Protein AF-A0A942BSG6-F1 (afdb_monomer)

pLDDT: mean 72.33, std 15.56, range [36.78, 91.69]

Solvent-accessible surface area (backbone atoms only — not comparable to full-atom values): 5486 Å² total; per-residue (Å²): 131,86,71,57,69,69,56,56,50,51,54,49,55,50,50,53,54,51,52,51,49,38,68,71,34,66,71,50,37,54,52,53,50,54,43,43,76,70,74,43,86,90,83,87,85,87,80,90,74,90,75,63,100,85,63,72,70,64,73,72,89,65,87,92,65,52,80,65,54,59,73,72,54,79,85,76,51,86,83,85,132

Sequence (81 aa):
MDLPEEIQKLVSELGDALLDSLAETEGCRELALRIQESGYELCLVLEATHAPKEEDPSAVPLEGWSDEDMRALQGFGIALD

Structure (mmCIF, N/CA/C/O backbone):
data_AF-A0A942BSG6-F1
#
_entry.id   AF-A0A942BSG6-F1
#
loop_
_atom_site.group_PDB
_atom_site.id
_atom_site.type_symbol
_atom_site.label_atom_id
_atom_site.label_alt_id
_atom_site.label_comp_id
_atom_site.label_asym_id
_atom_site.label_entity_id
_atom_site.label_seq_id
_atom_site.pdbx_PDB_ins_code
_atom_site.Cartn_x
_atom_site.Cartn_y
_atom_site.Cartn_z
_atom_site.occupancy
_atom_site.B_iso_or_equiv
_atom_site.auth_seq_id
_atom_site.auth_comp_id
_atom_site.auth_asym_id
_atom_site.auth_atom_id
_atom_site.pdbx_PDB_model_num
ATOM 1 N N . MET A 1 1 ? 10.238 -15.546 -13.871 1.00 50.75 1 MET A N 1
ATOM 2 C CA . MET A 1 1 ? 11.236 -14.749 -14.613 1.00 50.75 1 MET A CA 1
ATOM 3 C C . MET A 1 1 ? 11.607 -13.639 -13.655 1.00 50.75 1 MET A C 1
ATOM 5 O O . MET A 1 1 ? 10.696 -12.935 -13.249 1.00 50.75 1 MET A O 1
ATOM 9 N N . ASP A 1 2 ? 12.848 -13.578 -13.178 1.00 61.75 2 ASP A N 1
ATOM 10 C CA . ASP A 1 2 ? 13.208 -12.588 -12.157 1.00 61.75 2 ASP A CA 1
ATOM 11 C C . ASP A 1 2 ? 13.160 -11.187 -12.777 1.00 61.75 2 ASP A C 1
ATOM 13 O O . ASP A 1 2 ? 13.821 -10.926 -13.785 1.00 61.75 2 ASP A O 1
ATOM 17 N N . LEU A 1 3 ? 12.332 -10.305 -12.210 1.00 68.38 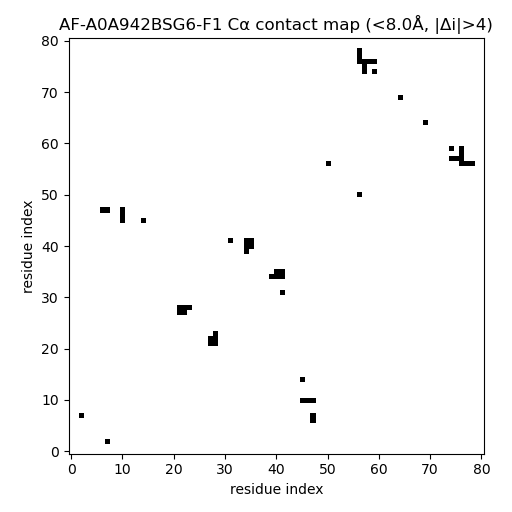3 LEU A N 1
ATOM 18 C CA . LEU A 1 3 ? 12.298 -8.893 -12.587 1.00 68.38 3 LEU A CA 1
ATOM 19 C C . LEU A 1 3 ? 13.680 -8.275 -12.338 1.00 68.38 3 LEU A C 1
ATOM 21 O O . LEU A 1 3 ? 14.311 -8.620 -11.333 1.00 68.38 3 LEU A O 1
ATOM 25 N N . PRO A 1 4 ? 14.149 -7.344 -13.188 1.00 84.38 4 PRO A N 1
ATOM 26 C CA . PRO A 1 4 ? 15.389 -6.621 -12.926 1.00 84.38 4 PRO A CA 1
ATOM 27 C C . PRO A 1 4 ? 15.377 -6.003 -11.521 1.00 84.38 4 PRO A C 1
ATOM 29 O O . PRO A 1 4 ? 14.352 -5.468 -11.099 1.00 84.38 4 PRO A O 1
ATOM 32 N N . GLU A 1 5 ? 16.508 -6.043 -10.809 1.00 83.56 5 GLU A N 1
ATOM 33 C CA . GLU A 1 5 ? 16.629 -5.508 -9.436 1.00 83.56 5 GLU A CA 1
ATOM 34 C C . GLU A 1 5 ? 16.153 -4.050 -9.326 1.00 83.56 5 GLU A C 1
ATOM 36 O O . GLU A 1 5 ? 15.549 -3.653 -8.333 1.00 83.56 5 GLU A O 1
ATOM 41 N N . GLU A 1 6 ? 16.368 -3.262 -10.380 1.00 84.31 6 GLU A N 1
ATOM 42 C CA . GLU A 1 6 ? 15.888 -1.884 -10.480 1.00 84.31 6 GLU A CA 1
ATOM 43 C C . GLU A 1 6 ? 14.357 -1.789 -10.403 1.00 84.31 6 GLU A C 1
ATOM 45 O O . GLU A 1 6 ? 13.831 -0.948 -9.679 1.00 84.31 6 GLU A O 1
ATOM 50 N N . ILE A 1 7 ? 13.631 -2.688 -11.073 1.00 85.00 7 ILE A N 1
ATOM 51 C CA . ILE A 1 7 ? 12.164 -2.712 -11.028 1.00 85.00 7 ILE A CA 1
ATOM 52 C C . ILE A 1 7 ? 11.678 -3.143 -9.647 1.00 85.00 7 ILE A C 1
ATOM 54 O O . ILE A 1 7 ? 10.742 -2.549 -9.123 1.00 85.00 7 ILE A O 1
ATOM 58 N N . GLN A 1 8 ? 12.336 -4.123 -9.023 1.00 81.25 8 GLN A N 1
ATOM 59 C CA . GLN A 1 8 ? 11.990 -4.543 -7.661 1.00 81.25 8 GLN A CA 1
ATOM 60 C C . GLN A 1 8 ? 12.127 -3.381 -6.670 1.00 81.25 8 GLN A C 1
ATOM 62 O O . GLN A 1 8 ? 11.257 -3.172 -5.825 1.00 81.25 8 GLN A O 1
ATOM 67 N N . LYS A 1 9 ? 13.189 -2.581 -6.815 1.00 87.62 9 LYS A N 1
ATOM 68 C CA . LYS A 1 9 ? 13.395 -1.378 -6.011 1.00 87.62 9 LYS A CA 1
ATOM 69 C C . LYS A 1 9 ? 12.297 -0.336 -6.246 1.00 87.62 9 LYS A C 1
ATOM 71 O O . LYS A 1 9 ? 11.755 0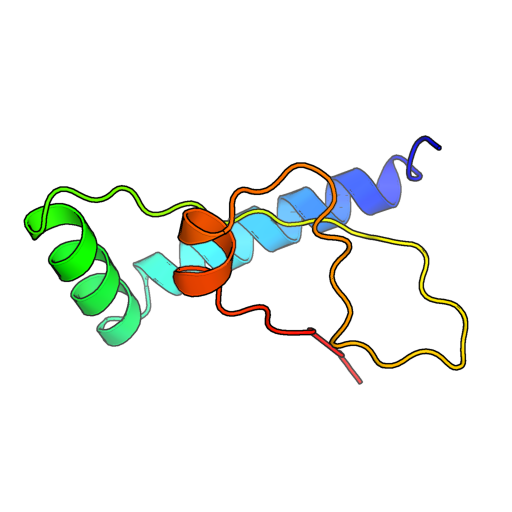.183 -5.277 1.00 87.62 9 LYS A O 1
ATOM 76 N N . LEU A 1 10 ? 11.933 -0.074 -7.501 1.00 88.31 10 LEU A N 1
ATOM 77 C CA . LEU A 1 10 ? 10.862 0.871 -7.839 1.00 88.31 10 LEU A CA 1
ATOM 78 C C . LEU A 1 10 ? 9.493 0.422 -7.307 1.00 88.31 10 LEU A C 1
ATOM 80 O O . LEU A 1 10 ? 8.739 1.248 -6.806 1.00 88.31 10 LEU A O 1
ATOM 84 N N . VAL A 1 11 ? 9.183 -0.877 -7.368 1.00 86.31 11 VAL A N 1
ATOM 85 C CA . VAL A 1 11 ? 7.954 -1.443 -6.784 1.00 86.31 11 VAL A CA 1
ATOM 86 C C . VAL A 1 11 ? 7.920 -1.223 -5.270 1.00 86.31 11 VAL A C 1
ATOM 88 O O . VAL A 1 11 ? 6.881 -0.840 -4.737 1.00 86.31 11 VAL A O 1
ATOM 91 N N . SER A 1 12 ? 9.053 -1.408 -4.586 1.00 84.88 12 SER A N 1
ATOM 92 C CA . SER A 1 12 ? 9.161 -1.140 -3.148 1.00 84.88 12 SER A CA 1
ATOM 93 C C . SER A 1 12 ? 8.967 0.342 -2.824 1.00 84.88 12 SER A C 1
ATOM 95 O O . SER A 1 12 ? 8.157 0.669 -1.964 1.00 84.88 12 SER A O 1
ATOM 97 N N . GLU A 1 13 ? 9.665 1.239 -3.526 1.00 91.00 13 GLU A N 1
ATOM 98 C CA . GLU A 1 13 ? 9.559 2.691 -3.307 1.00 91.00 13 GLU A CA 1
ATOM 99 C C . GLU A 1 13 ? 8.140 3.210 -3.590 1.00 91.00 13 GLU A C 1
ATOM 101 O O . GLU A 1 13 ? 7.631 4.064 -2.864 1.00 91.00 13 GLU A O 1
ATOM 106 N N . LEU A 1 14 ? 7.469 2.665 -4.611 1.00 87.88 14 LEU A N 1
ATOM 107 C CA . LEU A 1 14 ? 6.067 2.967 -4.892 1.00 87.88 14 LEU A CA 1
ATOM 108 C C . LEU A 1 14 ? 5.146 2.466 -3.772 1.00 87.88 14 LEU A C 1
ATOM 110 O O . LEU A 1 14 ? 4.212 3.170 -3.395 1.00 87.88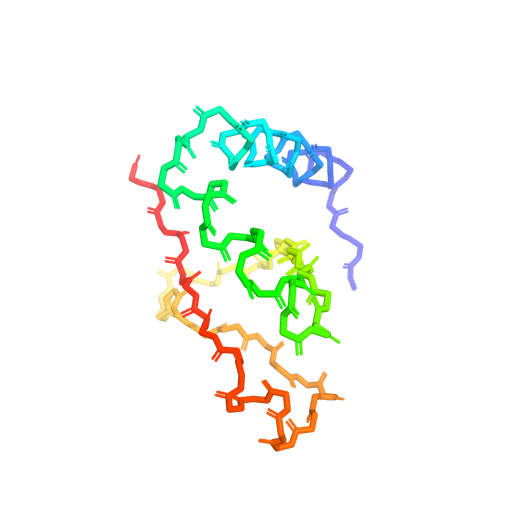 14 LEU A O 1
ATOM 114 N N . GLY A 1 15 ? 5.412 1.274 -3.232 1.00 86.94 15 GLY A N 1
ATOM 115 C CA . GLY A 1 15 ? 4.681 0.727 -2.090 1.00 86.94 15 GLY A CA 1
ATOM 116 C C . GLY A 1 15 ? 4.747 1.628 -0.866 1.00 86.94 15 GLY A C 1
ATOM 117 O O . GLY A 1 15 ? 3.702 1.964 -0.309 1.00 86.94 15 GLY A O 1
ATOM 118 N N . ASP A 1 16 ? 5.946 2.081 -0.507 1.00 87.06 16 ASP A N 1
ATOM 119 C CA . ASP A 1 16 ? 6.151 3.000 0.615 1.00 87.06 16 ASP A CA 1
ATOM 120 C C . ASP A 1 16 ? 5.396 4.323 0.392 1.00 87.06 16 ASP A C 1
ATOM 122 O O . ASP A 1 16 ? 4.634 4.760 1.253 1.00 87.06 16 ASP A O 1
ATOM 126 N N . ALA A 1 17 ? 5.503 4.911 -0.806 1.00 89.62 17 ALA A N 1
ATOM 127 C CA . ALA A 1 17 ? 4.811 6.157 -1.139 1.00 89.62 17 ALA A CA 1
ATOM 128 C C . ALA A 1 17 ? 3.275 6.027 -1.098 1.00 89.62 17 ALA A C 1
ATOM 130 O O . ALA A 1 17 ? 2.575 6.951 -0.671 1.00 89.62 17 ALA A O 1
ATOM 131 N N . LEU A 1 18 ? 2.729 4.886 -1.533 1.00 87.31 18 LEU A N 1
ATOM 132 C CA . LEU A 1 18 ? 1.290 4.617 -1.467 1.00 87.31 18 LEU A CA 1
ATOM 133 C C . LEU A 1 18 ? 0.813 4.422 -0.024 1.00 87.31 18 LEU A C 1
ATOM 135 O O . LEU A 1 18 ? -0.264 4.909 0.324 1.00 87.31 18 LEU A O 1
ATOM 139 N N . LEU A 1 19 ? 1.602 3.754 0.822 1.00 84.94 19 LEU A N 1
ATOM 140 C CA . LEU A 1 19 ? 1.299 3.602 2.247 1.00 84.94 19 LEU A CA 1
ATOM 141 C C . LEU A 1 19 ? 1.277 4.953 2.967 1.00 84.94 19 LEU A C 1
ATOM 143 O O . LEU A 1 19 ? 0.325 5.232 3.700 1.00 84.94 19 LEU A O 1
ATOM 147 N N . ASP A 1 20 ? 2.267 5.807 2.708 1.00 87.06 20 ASP A N 1
ATOM 148 C CA . ASP A 1 20 ? 2.314 7.161 3.263 1.00 87.06 20 ASP A CA 1
ATOM 149 C C . ASP A 1 20 ? 1.080 7.965 2.827 1.00 87.06 20 ASP A C 1
ATOM 151 O O . ASP A 1 20 ? 0.377 8.552 3.652 1.00 87.06 20 ASP A O 1
ATOM 155 N N . SER A 1 21 ? 0.728 7.905 1.539 1.00 87.06 21 SER A N 1
ATOM 156 C CA . SER A 1 21 ? -0.450 8.598 1.007 1.00 87.06 21 SER A CA 1
ATOM 157 C C . SER A 1 21 ? -1.769 8.107 1.623 1.00 87.06 21 SER A C 1
ATOM 159 O O . SER A 1 21 ? -2.644 8.921 1.944 1.00 87.06 21 SER A O 1
ATOM 161 N N . LEU A 1 22 ? -1.914 6.794 1.838 1.00 84.19 22 LEU A N 1
ATOM 162 C CA . LEU A 1 22 ? -3.075 6.197 2.509 1.00 84.19 22 LEU A CA 1
ATOM 163 C C . LEU A 1 22 ? -3.207 6.666 3.964 1.00 84.19 22 LEU A C 1
ATOM 165 O O . LEU A 1 22 ? -4.327 6.857 4.443 1.00 84.19 22 LEU A O 1
ATOM 169 N N . ALA A 1 23 ? -2.084 6.853 4.661 1.00 80.12 23 ALA A N 1
ATOM 170 C CA . ALA A 1 23 ? -2.059 7.301 6.049 1.00 80.12 23 ALA A CA 1
ATOM 171 C C . ALA A 1 23 ? -2.344 8.806 6.196 1.00 80.12 23 ALA A C 1
ATOM 173 O O . ALA A 1 23 ? -3.021 9.219 7.145 1.00 80.12 23 ALA A O 1
ATOM 174 N N . GLU A 1 24 ? -1.843 9.622 5.265 1.00 86.94 24 GLU A N 1
ATOM 175 C CA . GLU A 1 24 ? -1.980 11.082 5.294 1.00 86.94 24 GLU A CA 1
ATOM 176 C C . GLU A 1 24 ? -3.333 11.574 4.761 1.00 86.94 24 GLU A C 1
ATOM 178 O O . GLU A 1 24 ? -3.833 12.618 5.189 1.00 86.94 24 GLU A O 1
ATOM 183 N N . THR A 1 25 ? -3.968 10.815 3.865 1.00 89.62 25 THR A N 1
ATOM 184 C CA . THR A 1 25 ? -5.267 11.183 3.294 1.00 89.62 25 THR A CA 1
ATOM 185 C C . THR A 1 25 ? -6.399 10.790 4.241 1.00 89.62 25 THR A C 1
ATOM 187 O O . THR A 1 25 ? -6.730 9.613 4.380 1.00 89.62 25 THR A O 1
ATOM 190 N N . GLU A 1 26 ? -7.048 11.780 4.862 1.00 86.44 26 GLU A N 1
ATOM 191 C CA . GLU A 1 26 ? -8.087 11.562 5.882 1.00 86.44 26 GLU A CA 1
ATOM 192 C C . GLU A 1 26 ? -9.198 10.603 5.423 1.00 86.44 26 GLU A C 1
ATOM 194 O O . GLU A 1 26 ? -9.529 9.660 6.141 1.00 86.44 26 GLU A O 1
ATOM 199 N N . GLY A 1 27 ? -9.698 10.766 4.193 1.00 88.19 27 GLY A N 1
ATOM 200 C CA . GLY A 1 27 ? -10.723 9.879 3.633 1.00 88.19 27 GLY A CA 1
ATOM 201 C C . GLY A 1 27 ? -10.253 8.432 3.434 1.00 88.19 27 GLY A C 1
ATOM 202 O O . GLY A 1 27 ? -11.015 7.498 3.681 1.00 88.19 27 GLY A O 1
ATOM 203 N N . CYS A 1 28 ? -8.994 8.221 3.039 1.00 85.38 28 CYS A N 1
ATOM 204 C CA . CYS A 1 28 ? -8.414 6.880 2.914 1.00 85.38 28 CYS A CA 1
ATOM 205 C C . CYS A 1 28 ? -8.268 6.220 4.286 1.00 85.38 28 CYS A C 1
ATOM 207 O O . CYS A 1 28 ? -8.659 5.066 4.466 1.00 85.38 28 CYS A O 1
ATOM 209 N N . ARG A 1 29 ? -7.781 6.980 5.272 1.00 85.62 29 ARG A N 1
ATOM 210 C CA . ARG A 1 29 ? -7.614 6.516 6.649 1.00 85.62 29 ARG A CA 1
ATOM 211 C C . ARG A 1 29 ? -8.943 6.102 7.284 1.00 85.62 29 ARG A C 1
ATOM 213 O O . ARG A 1 29 ? -9.013 5.048 7.907 1.00 85.62 29 ARG A O 1
ATOM 220 N N . GLU A 1 30 ? -10.001 6.897 7.119 1.00 90.94 30 GLU A N 1
ATOM 221 C CA . GLU A 1 30 ? -11.336 6.566 7.640 1.00 90.94 30 GLU A CA 1
ATOM 222 C C . GLU A 1 30 ? -11.896 5.271 7.041 1.00 90.94 30 GLU A C 1
ATOM 224 O O . GLU A 1 30 ? -12.453 4.438 7.759 1.00 90.94 30 GLU A O 1
ATOM 229 N N . LEU A 1 31 ? -11.742 5.077 5.729 1.00 89.81 31 LEU A N 1
ATOM 230 C CA . LEU A 1 31 ? -12.189 3.856 5.060 1.00 89.81 31 LEU A CA 1
ATOM 231 C C . LEU A 1 31 ? -11.392 2.635 5.526 1.00 89.81 31 LEU A C 1
ATOM 233 O O . LEU A 1 31 ? -11.991 1.601 5.823 1.00 89.81 31 LEU A O 1
ATOM 237 N N . ALA A 1 32 ? -10.069 2.770 5.650 1.00 86.19 32 ALA A N 1
ATOM 238 C CA . ALA A 1 32 ? -9.207 1.703 6.142 1.00 86.19 32 ALA 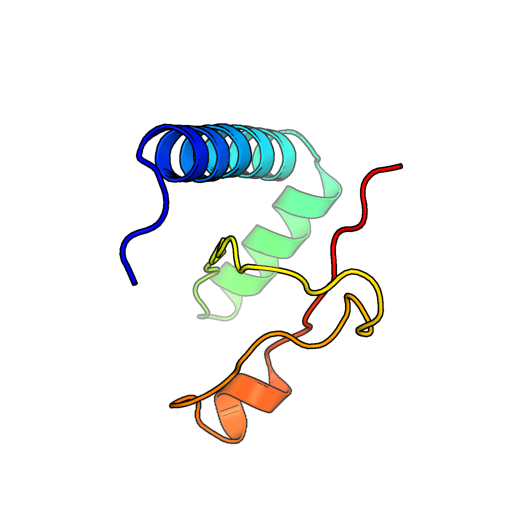A CA 1
ATOM 239 C C . ALA A 1 32 ? -9.583 1.274 7.569 1.00 86.19 32 ALA A C 1
ATOM 241 O O . ALA A 1 32 ? -9.722 0.081 7.837 1.00 86.19 32 ALA A O 1
ATOM 242 N N . LEU A 1 33 ? -9.840 2.240 8.457 1.00 86.88 33 LEU A N 1
ATOM 243 C CA . LEU A 1 33 ? -10.294 1.968 9.822 1.00 86.88 33 LEU A CA 1
ATOM 244 C C . LEU A 1 33 ? -11.633 1.226 9.843 1.00 86.88 33 LEU A C 1
ATOM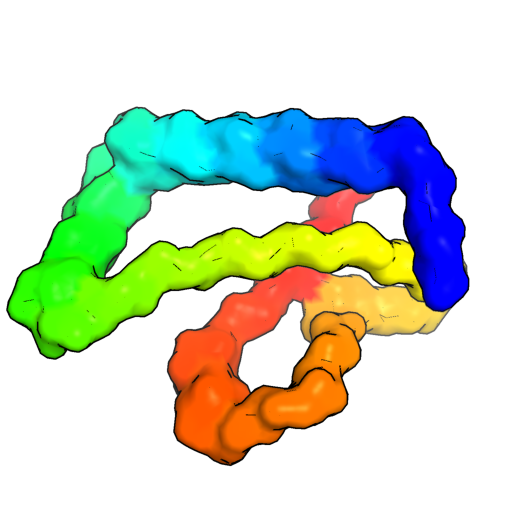 246 O O . LEU A 1 33 ? -11.763 0.227 10.542 1.00 86.88 33 LEU A O 1
ATOM 250 N N . ARG A 1 34 ? -12.614 1.644 9.036 1.00 91.69 34 ARG A N 1
ATOM 251 C CA . ARG A 1 34 ? -13.926 0.974 8.974 1.00 91.69 34 ARG A CA 1
ATOM 252 C C . ARG A 1 34 ? -13.836 -0.476 8.494 1.00 91.69 34 ARG A C 1
ATOM 254 O O . ARG A 1 34 ? -14.604 -1.322 8.956 1.00 91.69 34 ARG A O 1
ATOM 261 N N . ILE A 1 35 ? -12.923 -0.767 7.566 1.00 86.25 35 ILE A N 1
ATOM 262 C CA . ILE A 1 35 ? -12.655 -2.135 7.098 1.00 86.25 35 ILE A CA 1
ATOM 263 C C . ILE A 1 35 ? -12.081 -2.973 8.249 1.00 86.25 35 ILE A C 1
ATOM 265 O O . ILE A 1 35 ? -12.596 -4.057 8.530 1.00 86.25 35 ILE A O 1
ATOM 269 N N . GLN A 1 36 ? -11.103 -2.427 8.978 1.00 84.44 36 GLN A N 1
ATOM 270 C CA . GLN A 1 36 ? -10.499 -3.079 10.145 1.00 84.44 36 GLN A CA 1
ATOM 271 C C . GLN A 1 36 ? -11.500 -3.320 11.281 1.00 84.44 36 GLN A C 1
ATOM 273 O O . GLN A 1 36 ? -11.569 -4.423 11.821 1.00 84.44 36 GLN A O 1
ATOM 278 N N . GLU A 1 37 ? -12.337 -2.335 11.606 1.00 91.38 37 GLU A N 1
ATOM 279 C CA . GLU A 1 37 ? -13.401 -2.458 12.614 1.00 91.38 37 GLU A CA 1
ATOM 280 C C . GLU A 1 37 ? -14.453 -3.515 12.245 1.00 91.38 37 GLU A C 1
ATOM 282 O O . GLU A 1 37 ? -15.099 -4.085 13.126 1.00 91.38 37 GLU A O 1
ATOM 287 N N . SER A 1 38 ? -14.601 -3.818 10.953 1.00 91.00 38 SER A N 1
ATOM 288 C CA . SER A 1 38 ? -15.488 -4.874 10.456 1.00 91.00 38 SER A CA 1
ATOM 289 C C . SER A 1 38 ? -14.874 -6.279 10.559 1.00 91.00 38 SER A C 1
ATOM 291 O O . SER A 1 38 ? -15.530 -7.251 10.185 1.00 91.00 38 SER A O 1
ATOM 293 N N . GLY A 1 39 ? -13.645 -6.399 11.078 1.00 85.62 39 GLY A N 1
ATOM 294 C CA . GLY A 1 39 ? -12.942 -7.667 11.284 1.00 85.62 39 GLY A CA 1
ATOM 295 C C . GLY A 1 39 ? -12.091 -8.129 10.100 1.00 85.62 39 GLY A C 1
ATOM 296 O O . GLY A 1 39 ? -11.718 -9.299 10.063 1.00 85.62 39 GLY A O 1
ATOM 297 N N . TYR A 1 40 ? -11.794 -7.241 9.145 1.00 82.06 40 TYR A N 1
ATOM 298 C CA . TYR A 1 40 ? -11.012 -7.556 7.947 1.00 82.06 40 TYR A CA 1
ATOM 299 C C . TYR A 1 40 ? -9.662 -6.842 7.951 1.00 82.06 40 TYR A C 1
ATOM 301 O O . TYR A 1 40 ? -9.546 -5.701 8.390 1.00 82.06 40 TYR A O 1
ATOM 309 N N . GLU A 1 41 ? -8.638 -7.495 7.411 1.00 76.50 41 GLU A N 1
ATOM 310 C CA . GLU A 1 41 ? -7.338 -6.870 7.177 1.00 76.50 41 GLU A CA 1
ATOM 311 C C . GLU A 1 41 ? -7.278 -6.252 5.778 1.00 76.50 41 GLU A C 1
ATOM 313 O O . GLU A 1 41 ? -7.914 -6.723 4.835 1.00 76.50 41 GLU A O 1
ATOM 318 N N . LEU A 1 42 ? -6.502 -5.177 5.652 1.00 75.75 42 LEU A N 1
ATOM 319 C CA . LEU A 1 42 ? -6.238 -4.505 4.386 1.00 75.75 42 LEU A CA 1
ATOM 320 C C . LEU A 1 42 ? -4.844 -4.896 3.909 1.00 75.75 42 LEU A C 1
ATOM 322 O O . LEU A 1 42 ? -3.866 -4.716 4.632 1.00 75.75 42 LEU A O 1
ATOM 326 N N . CYS A 1 43 ? -4.765 -5.408 2.686 1.00 76.00 43 CYS A N 1
ATOM 327 C CA . CYS A 1 43 ? -3.514 -5.766 2.038 1.00 76.00 43 CYS A CA 1
ATOM 328 C C . CYS A 1 43 ? -3.422 -5.038 0.696 1.00 76.00 43 CYS A C 1
ATOM 330 O O . CYS A 1 43 ? -4.385 -5.026 -0.070 1.00 76.00 43 CYS A O 1
ATOM 332 N N . LEU A 1 44 ? -2.264 -4.440 0.421 1.00 77.12 44 LEU A N 1
ATOM 333 C CA . LEU A 1 44 ? -1.922 -3.901 -0.887 1.00 77.12 44 LEU A CA 1
ATOM 334 C C . LEU A 1 44 ? -0.817 -4.777 -1.476 1.00 77.12 44 LEU A C 1
ATOM 336 O O . LEU A 1 44 ? 0.256 -4.899 -0.887 1.00 77.12 44 LEU A O 1
ATOM 340 N N . VAL A 1 45 ? -1.088 -5.378 -2.631 1.00 77.56 45 VAL A N 1
ATOM 341 C CA . VAL A 1 45 ? -0.102 -6.151 -3.389 1.00 77.56 45 VAL A CA 1
ATOM 342 C C . VAL A 1 45 ? 0.264 -5.347 -4.626 1.00 77.56 45 VAL A C 1
ATOM 344 O O . VAL A 1 45 ? -0.605 -5.005 -5.425 1.00 77.56 45 VAL A O 1
ATOM 347 N N . LEU A 1 46 ? 1.549 -5.035 -4.769 1.00 77.38 46 LEU A N 1
ATOM 348 C CA . LEU A 1 46 ? 2.098 -4.392 -5.955 1.00 77.38 46 LEU A CA 1
ATOM 349 C C . LEU A 1 46 ? 2.933 -5.408 -6.717 1.00 77.38 46 LEU A C 1
ATOM 351 O O . LEU A 1 46 ? 3.904 -5.952 -6.191 1.00 77.38 46 LEU A O 1
ATOM 355 N N . GLU A 1 47 ? 2.560 -5.630 -7.968 1.00 75.81 47 GLU A N 1
ATOM 356 C CA . GLU A 1 47 ? 3.308 -6.462 -8.894 1.00 75.81 47 GLU A CA 1
ATOM 357 C C . GLU A 1 47 ? 3.607 -5.649 -10.152 1.00 75.81 47 GLU A C 1
ATOM 359 O O . GLU A 1 47 ? 2.718 -5.030 -10.736 1.00 75.81 47 GLU A O 1
ATOM 364 N N . ALA A 1 48 ? 4.870 -5.652 -10.575 1.00 76.56 48 ALA A N 1
ATOM 365 C CA . ALA A 1 48 ? 5.249 -5.160 -11.889 1.00 76.56 48 ALA A CA 1
ATOM 366 C C . ALA A 1 48 ? 5.315 -6.344 -12.851 1.00 76.56 48 ALA A C 1
ATOM 368 O O . ALA A 1 48 ? 6.075 -7.284 -12.633 1.00 76.56 48 ALA A O 1
ATOM 369 N N . THR A 1 49 ? 4.556 -6.288 -13.939 1.00 72.88 49 THR A N 1
ATOM 370 C CA . THR A 1 49 ? 4.582 -7.311 -14.986 1.00 72.88 49 THR A CA 1
ATOM 371 C C . THR A 1 49 ? 5.071 -6.709 -16.301 1.00 72.88 49 THR A C 1
ATOM 373 O O . THR A 1 49 ? 5.022 -5.498 -16.527 1.00 72.88 49 THR A O 1
ATOM 376 N N . HIS A 1 50 ? 5.603 -7.554 -17.185 1.00 69.69 50 HIS A N 1
ATOM 377 C CA . HIS A 1 50 ? 5.962 -7.117 -18.530 1.00 69.69 50 HIS A CA 1
ATOM 378 C C . HIS A 1 50 ? 4.688 -6.858 -19.338 1.00 69.69 50 HIS A C 1
ATOM 380 O O . HIS A 1 50 ? 4.040 -7.803 -19.777 1.00 69.69 50 HIS A O 1
ATOM 386 N N . ALA A 1 51 ? 4.368 -5.588 -19.580 1.00 62.44 51 ALA A N 1
ATOM 387 C CA . ALA A 1 51 ? 3.289 -5.214 -20.484 1.00 62.44 51 ALA A CA 1
ATOM 388 C C . ALA A 1 51 ? 3.768 -5.288 -21.952 1.00 62.44 51 ALA A C 1
ATOM 390 O O . ALA A 1 51 ? 4.696 -4.560 -22.333 1.00 62.44 51 ALA A O 1
ATOM 391 N N . PRO A 1 52 ? 3.175 -6.137 -22.812 1.00 57.47 52 PRO A N 1
ATOM 392 C CA . PRO A 1 52 ? 3.331 -5.981 -24.251 1.00 57.47 52 PRO A CA 1
ATOM 393 C C . PRO A 1 52 ? 2.663 -4.666 -24.680 1.00 57.47 52 PRO A C 1
ATOM 395 O O . PRO A 1 52 ? 1.645 -4.265 -24.126 1.00 57.47 52 PRO A O 1
ATOM 398 N N . LYS A 1 53 ? 3.233 -3.982 -25.680 1.00 57.78 53 LYS A N 1
ATOM 399 C CA . LYS A 1 53 ? 2.835 -2.629 -26.132 1.00 57.78 53 LYS A CA 1
ATOM 400 C C . LYS A 1 53 ? 1.353 -2.443 -26.529 1.00 57.78 53 LYS A C 1
ATOM 402 O O . LYS A 1 53 ? 0.988 -1.322 -26.865 1.00 57.78 53 LYS A O 1
ATOM 407 N N . GLU A 1 54 ? 0.533 -3.495 -26.534 1.00 53.84 54 GLU A N 1
ATOM 408 C CA . GLU A 1 54 ? -0.830 -3.499 -27.085 1.00 53.84 54 GLU A CA 1
ATOM 409 C C . GLU A 1 54 ? -1.882 -4.253 -26.240 1.00 53.84 54 GLU A C 1
ATOM 411 O O . GLU A 1 54 ? -2.967 -4.513 -26.752 1.00 53.84 54 GLU A O 1
ATOM 416 N N . GLU A 1 55 ? -1.630 -4.590 -24.968 1.00 50.19 55 GLU A N 1
ATOM 417 C CA . GLU A 1 55 ? -2.667 -5.220 -24.124 1.00 50.19 55 GLU A CA 1
ATOM 418 C C . GLU A 1 55 ? -3.260 -4.272 -23.075 1.00 50.19 55 GLU A C 1
ATOM 420 O O . GLU A 1 55 ? -2.592 -3.384 -22.546 1.00 50.19 55 GLU A O 1
ATOM 425 N N . ASP A 1 56 ? -4.561 -4.462 -22.837 1.00 53.19 56 ASP A N 1
ATOM 426 C CA . ASP A 1 56 ? -5.406 -3.692 -21.926 1.00 53.19 56 ASP A CA 1
ATOM 427 C C . ASP A 1 56 ? -4.782 -3.645 -20.513 1.00 53.19 56 ASP A C 1
ATOM 429 O O . ASP A 1 56 ? -4.620 -4.696 -19.883 1.00 53.19 56 ASP A O 1
ATOM 433 N N . PRO A 1 57 ? -4.442 -2.452 -19.986 1.00 52.25 57 PRO A N 1
ATOM 434 C CA . PRO A 1 57 ? -3.744 -2.289 -18.708 1.00 52.25 57 PRO A CA 1
ATOM 435 C C . PRO A 1 57 ? -4.557 -2.740 -17.481 1.00 52.25 57 PRO A C 1
ATOM 437 O O . PRO A 1 57 ? -4.051 -2.682 -16.362 1.00 52.25 57 PRO A O 1
ATOM 440 N N . SER A 1 58 ? -5.809 -3.174 -17.656 1.00 53.50 58 SER A N 1
ATOM 441 C CA . SER A 1 58 ? -6.669 -3.679 -16.579 1.00 53.50 58 SER A CA 1
ATOM 442 C C . SER A 1 58 ? -6.511 -5.176 -16.264 1.00 53.50 58 SER A C 1
ATOM 444 O O . SER A 1 58 ? -7.043 -5.640 -15.253 1.00 53.50 58 SER A O 1
ATOM 446 N N . ALA A 1 59 ? -5.782 -5.946 -17.079 1.00 55.75 59 ALA A N 1
ATOM 447 C CA . ALA A 1 59 ? -5.640 -7.390 -16.896 1.00 55.75 59 ALA A CA 1
ATOM 448 C C . ALA A 1 59 ? -4.534 -7.746 -15.881 1.00 55.75 59 ALA A C 1
ATOM 450 O O . ALA A 1 59 ? -3.384 -7.990 -16.242 1.00 55.75 59 ALA A O 1
ATOM 451 N N . VAL A 1 60 ? -4.881 -7.805 -14.593 1.00 58.69 60 VAL A N 1
ATOM 452 C CA . VAL A 1 60 ? -4.009 -8.394 -13.560 1.00 58.69 60 VAL A CA 1
ATOM 453 C C . VAL A 1 60 ? -4.063 -9.929 -13.679 1.00 58.69 60 VAL A C 1
ATOM 455 O O . VAL A 1 60 ? -5.167 -10.479 -13.739 1.00 58.69 60 VAL A O 1
ATOM 458 N N . PRO A 1 61 ? -2.931 -10.661 -13.707 1.00 58.09 61 PRO A N 1
ATOM 459 C CA . PRO A 1 61 ? -2.951 -12.123 -13.673 1.00 58.09 61 PRO A CA 1
ATOM 460 C C . PRO A 1 61 ? -3.417 -12.614 -12.290 1.00 58.09 61 PRO A C 1
ATOM 462 O O . PRO A 1 61 ? -2.706 -12.470 -11.303 1.00 58.09 61 PRO A O 1
ATOM 465 N N . LEU A 1 62 ? -4.616 -13.198 -12.202 1.00 60.91 62 LEU A N 1
ATOM 466 C CA . LEU A 1 62 ? -5.231 -13.668 -10.943 1.00 60.91 62 LEU A CA 1
ATOM 467 C C . LEU A 1 62 ? -5.077 -15.187 -10.709 1.00 60.91 62 LEU A C 1
ATOM 469 O O . LEU A 1 62 ? -5.895 -15.801 -10.021 1.00 60.91 62 LEU A O 1
ATOM 473 N N . GLU A 1 63 ? -4.067 -15.838 -11.299 1.00 56.22 63 GLU A N 1
ATOM 474 C CA . GLU A 1 63 ? -3.886 -17.288 -11.129 1.00 56.22 63 GLU A CA 1
ATOM 475 C C . GLU A 1 63 ? -3.676 -17.659 -9.646 1.00 56.22 63 GLU A C 1
ATOM 477 O O . GLU A 1 63 ? -2.761 -17.170 -8.989 1.00 56.22 63 GLU A O 1
ATOM 482 N N . GLY A 1 64 ? -4.528 -18.549 -9.120 1.00 55.97 64 GLY A N 1
ATOM 483 C CA . GLY A 1 64 ? -4.435 -19.082 -7.751 1.00 55.97 64 GLY A CA 1
ATOM 484 C C . GLY A 1 64 ? -5.373 -18.455 -6.710 1.00 55.97 64 GLY A C 1
ATOM 485 O O . GLY A 1 64 ? -5.373 -18.909 -5.568 1.00 55.97 64 GLY A O 1
ATOM 486 N N . TRP A 1 65 ? -6.189 -17.468 -7.086 1.00 62.56 65 TRP A N 1
ATOM 487 C CA . TRP A 1 65 ? -7.136 -16.789 -6.191 1.00 62.56 65 TRP A CA 1
ATOM 488 C C . TRP A 1 65 ? -8.506 -17.488 -6.157 1.00 62.56 65 TRP A C 1
ATOM 490 O O . TRP A 1 65 ? -8.934 -18.069 -7.157 1.00 62.56 65 TRP A O 1
ATOM 500 N N . SER A 1 66 ? -9.206 -17.459 -5.014 1.00 65.25 66 SER A N 1
ATOM 501 C CA . SER A 1 66 ? -10.540 -18.067 -4.894 1.00 65.25 66 SER A CA 1
ATOM 502 C C . SER A 1 66 ? -11.646 -17.163 -5.458 1.00 65.25 66 SER A C 1
ATOM 504 O O . SER A 1 66 ? -11.485 -15.949 -5.576 1.00 65.25 66 SER A O 1
ATOM 506 N N . ASP A 1 67 ? -12.813 -17.742 -5.767 1.00 67.88 67 ASP A N 1
ATOM 507 C CA . ASP A 1 67 ? -13.993 -16.990 -6.232 1.00 67.88 67 ASP A CA 1
ATOM 508 C C . ASP A 1 67 ? -14.472 -15.926 -5.229 1.00 67.88 67 ASP A C 1
ATOM 510 O O . ASP A 1 67 ? -15.123 -14.954 -5.614 1.00 67.88 67 ASP A O 1
ATOM 514 N N . GLU A 1 68 ? -14.192 -16.121 -3.940 1.00 64.69 68 GLU A N 1
ATOM 515 C CA . GLU A 1 68 ? -14.509 -15.161 -2.884 1.00 64.69 68 GLU A CA 1
ATOM 516 C C . GLU A 1 68 ? -13.517 -13.995 -2.897 1.00 64.69 68 GLU A C 1
ATOM 518 O O . GLU A 1 68 ? -13.944 -12.838 -2.901 1.00 64.69 68 GLU A O 1
ATOM 523 N N . ASP A 1 69 ? -12.222 -14.289 -3.039 1.00 62.84 69 ASP A N 1
ATOM 524 C CA . ASP A 1 69 ? -11.185 -13.261 -3.139 1.00 62.84 69 ASP A CA 1
ATOM 525 C C . ASP A 1 69 ? -11.393 -12.393 -4.388 1.00 62.84 69 ASP A C 1
ATOM 527 O O . ASP A 1 69 ? -11.334 -11.167 -4.321 1.00 62.84 69 ASP A O 1
ATOM 531 N N . MET A 1 70 ? -11.753 -13.005 -5.522 1.00 63.50 70 MET A N 1
ATOM 532 C CA . MET A 1 70 ? -12.046 -12.282 -6.766 1.00 63.50 70 MET A CA 1
ATOM 533 C C . MET A 1 70 ? -13.255 -11.341 -6.660 1.00 63.50 70 MET A C 1
ATOM 535 O O . MET A 1 70 ? -13.320 -10.351 -7.384 1.00 63.50 70 MET A O 1
ATOM 539 N N . ARG A 1 71 ? -14.225 -11.621 -5.779 1.00 65.06 71 ARG A N 1
ATOM 540 C CA . ARG A 1 71 ? -15.373 -10.723 -5.543 1.00 65.06 71 ARG A CA 1
ATOM 541 C C . ARG A 1 71 ? -15.022 -9.548 -4.636 1.00 65.06 71 ARG A C 1
ATOM 543 O O . ARG A 1 71 ? -15.705 -8.527 -4.697 1.00 65.06 71 ARG A O 1
ATOM 550 N N . ALA A 1 72 ? -14.012 -9.713 -3.787 1.00 56.12 72 ALA A N 1
ATOM 551 C CA . ALA A 1 72 ? -13.518 -8.680 -2.884 1.00 56.12 72 ALA A CA 1
ATOM 552 C C . ALA A 1 72 ? -12.456 -7.785 -3.544 1.00 56.12 72 ALA A C 1
ATOM 554 O O . ALA A 1 72 ? -12.305 -6.624 -3.165 1.00 56.12 72 ALA A O 1
ATOM 555 N N . LEU A 1 73 ? -11.747 -8.303 -4.548 1.00 57.22 73 LEU A N 1
ATOM 556 C CA . LEU A 1 73 ? -10.759 -7.555 -5.308 1.00 57.22 73 LEU A CA 1
ATOM 557 C C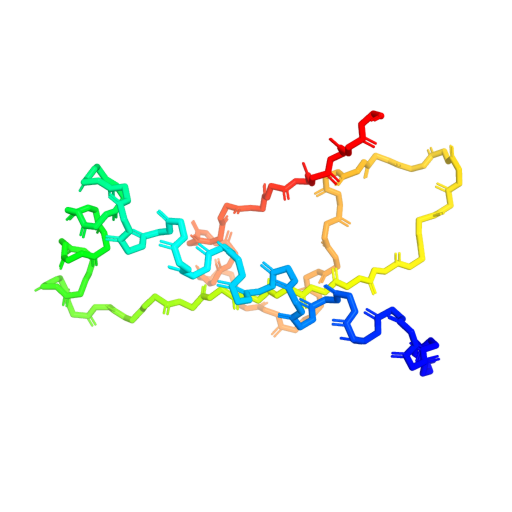 . LEU A 1 73 ? -11.415 -6.584 -6.293 1.00 57.22 73 LEU A C 1
ATOM 559 O O . LEU A 1 73 ? -12.136 -6.974 -7.210 1.00 57.22 73 LEU A O 1
ATOM 563 N N . GLN A 1 74 ? -11.076 -5.305 -6.162 1.00 58.38 74 GLN A N 1
ATOM 564 C CA . GLN A 1 74 ? -11.169 -4.358 -7.266 1.00 58.38 74 GLN A CA 1
ATOM 565 C C . GLN A 1 74 ? -9.761 -4.152 -7.822 1.00 58.38 74 GLN A C 1
ATOM 567 O O . GLN A 1 74 ? -8.912 -3.545 -7.174 1.00 58.38 74 GLN A O 1
ATOM 572 N N . GLY A 1 75 ? -9.499 -4.713 -9.003 1.00 53.38 75 GLY A N 1
ATOM 573 C CA . GL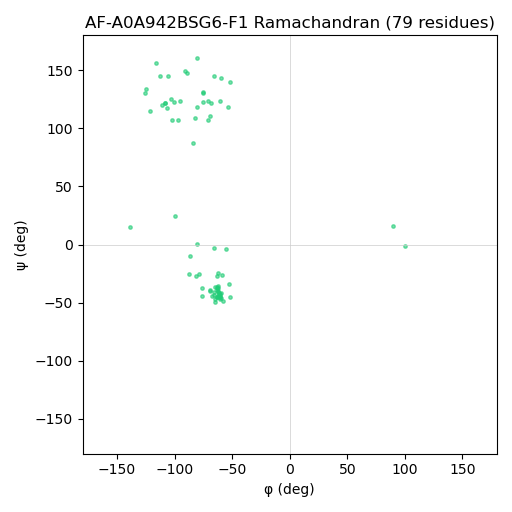Y A 1 75 ? -8.264 -4.461 -9.737 1.00 53.38 75 GLY A CA 1
ATOM 574 C C . GLY A 1 75 ? -8.312 -3.078 -10.381 1.00 53.38 75 GLY A C 1
ATOM 575 O O . GLY A 1 75 ? -9.284 -2.744 -11.059 1.00 53.38 75 GLY A O 1
ATOM 576 N N . PHE A 1 76 ? -7.263 -2.283 -10.186 1.00 49.66 76 PHE A N 1
ATOM 577 C CA . PHE A 1 76 ? -7.086 -1.002 -10.860 1.00 49.66 76 PHE A CA 1
ATOM 578 C C . PHE A 1 76 ? -5.776 -1.053 -11.645 1.00 49.66 76 PHE A C 1
ATOM 580 O O . PHE A 1 76 ? -4.703 -1.173 -11.059 1.00 49.66 76 PHE A O 1
ATOM 587 N N . GLY A 1 77 ? -5.868 -0.982 -12.973 1.00 43.69 77 GLY A N 1
ATOM 588 C CA . GLY A 1 77 ? -4.699 -0.787 -13.825 1.00 43.69 77 GLY A CA 1
AT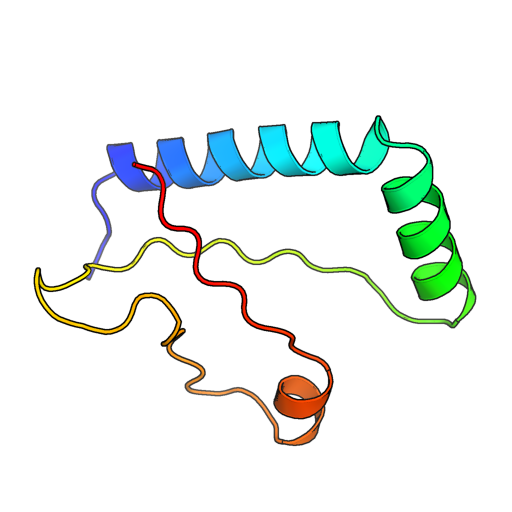OM 589 C C . GLY A 1 77 ? -4.180 0.638 -13.662 1.00 43.69 77 GLY A C 1
ATOM 590 O O . GLY A 1 77 ? -4.937 1.589 -13.860 1.00 43.69 77 GLY A O 1
ATOM 591 N N . ILE A 1 78 ?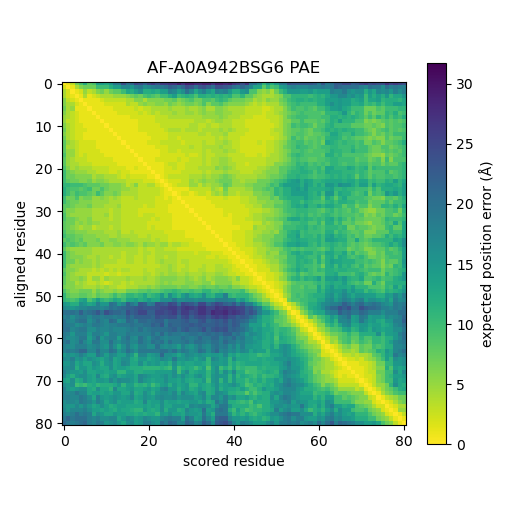 -2.910 0.796 -13.293 1.00 46.72 78 ILE A N 1
ATOM 592 C CA . ILE A 1 78 ? -2.263 2.108 -13.202 1.00 46.72 78 ILE A CA 1
ATOM 593 C C . ILE A 1 78 ? -1.490 2.335 -14.503 1.00 46.72 78 ILE A C 1
ATOM 595 O O . ILE A 1 78 ? -0.449 1.722 -14.729 1.00 46.72 78 ILE A O 1
ATOM 599 N N . ALA A 1 79 ? -2.002 3.218 -15.359 1.00 38.56 79 ALA A N 1
ATOM 600 C CA . ALA A 1 79 ? -1.249 3.785 -16.472 1.00 38.56 79 ALA A CA 1
ATOM 601 C C . ALA A 1 79 ? -0.774 5.181 -16.056 1.00 38.56 79 ALA A C 1
ATOM 603 O O . ALA A 1 79 ? -1.594 6.013 -15.673 1.00 38.56 79 ALA A O 1
ATOM 604 N N . LEU A 1 80 ? 0.538 5.409 -16.093 1.00 36.84 80 LEU A N 1
ATOM 605 C CA . LEU A 1 80 ? 1.133 6.732 -15.915 1.00 36.84 80 LEU A CA 1
ATOM 606 C C . LEU A 1 80 ? 1.618 7.201 -17.290 1.00 36.84 80 LEU A C 1
ATOM 608 O O . LEU A 1 80 ? 2.434 6.521 -17.915 1.00 36.84 80 LEU A O 1
ATOM 612 N N . ASP A 1 81 ? 1.045 8.302 -17.766 1.00 36.78 81 ASP A N 1
ATOM 613 C CA . ASP A 1 81 ? 1.377 9.008 -19.009 1.00 36.78 81 ASP A CA 1
ATOM 614 C C . ASP A 1 81 ? 2.747 9.712 -18.980 1.00 36.78 81 ASP A C 1
ATOM 616 O O . ASP A 1 81 ? 3.158 10.227 -17.913 1.00 36.78 81 ASP A O 1
#

Foldseek 3Di:
DDDPPVVVVVQVVVVVVVVVVCCPDPVSVVVQVVCVVVVDHDDDDGDDDDDDPDDDQQDDPPPPDDPVVVVVDDGDRDDDD

Secondary structure (DSSP, 8-state):
-PPPHHHHHHHHHHHHHHHHHHHH-HHHHHHHHHHHHTT-------------TTS-TT----TT--HHHHHH---------

Radius of gyration: 14.94 Å; Cα contacts (8 Å, |Δi|>4): 29; chains: 1; bounding box: 32×31×40 Å

Mean predicted aligned error: 9.43 Å